Protein AF-A0A150U111-F1 (afdb_monomer)

Nearest PDB structures (foldseek):
  2n8i-assembly1_A  TM=6.909E-01  e=3.202E-01  synthetic construct
  2dba-assembly1_A  TM=5.974E-01  e=3.979E-01  Homo sapiens
  3j8c-assembly1_E  TM=7.045E-01  e=3.313E+00  Homo sapiens
  8tn1-assembly1_B  TM=4.523E-01  e=5.705E+00  synthetic construct

Structure (mmCIF, N/CA/C/O backbone):
data_AF-A0A150U111-F1
#
_entry.id   AF-A0A150U111-F1
#
loop_
_atom_site.group_PDB
_atom_site.id
_atom_site.type_symbol
_atom_site.label_atom_id
_atom_site.label_alt_id
_atom_site.label_comp_id
_atom_site.label_asym_id
_atom_site.label_entity_id
_atom_site.label_seq_id
_atom_site.pdbx_PDB_ins_code
_atom_site.Cartn_x
_atom_site.Cartn_y
_atom_site.Cartn_z
_atom_site.occupancy
_atom_site.B_iso_or_equiv
_atom_site.auth_seq_id
_atom_site.auth_comp_id
_atom_site.auth_asym_id
_atom_site.auth_atom_id
_atom_site.pdbx_PDB_model_num
ATOM 1 N N . MET A 1 1 ? 28.445 -17.978 17.373 1.00 40.94 1 MET A N 1
ATOM 2 C CA . MET A 1 1 ? 27.917 -16.729 17.958 1.00 40.94 1 MET A CA 1
ATOM 3 C C . MET A 1 1 ? 26.465 -16.642 17.528 1.00 40.94 1 MET A C 1
ATOM 5 O O . MET A 1 1 ? 26.205 -16.513 16.342 1.00 40.94 1 MET A O 1
ATOM 9 N N . THR A 1 2 ? 25.545 -16.949 18.435 1.00 42.31 2 THR A N 1
ATOM 10 C CA . THR A 1 2 ? 24.135 -17.231 18.142 1.00 42.31 2 THR A CA 1
ATOM 11 C C . THR A 1 2 ? 23.371 -15.967 17.745 1.00 42.31 2 THR A C 1
ATOM 13 O O . THR A 1 2 ? 23.351 -14.989 18.487 1.00 42.31 2 THR A O 1
ATOM 16 N N . ASP A 1 3 ? 22.707 -16.020 16.588 1.00 51.12 3 ASP A N 1
ATOM 17 C CA . ASP A 1 3 ? 21.806 -15.004 16.017 1.00 51.12 3 ASP A CA 1
ATOM 18 C C . ASP A 1 3 ? 20.456 -14.941 16.770 1.00 51.12 3 ASP A C 1
ATOM 20 O O . ASP A 1 3 ? 19.368 -15.041 16.210 1.00 51.12 3 ASP A O 1
ATOM 24 N N . GLN A 1 4 ? 20.520 -14.866 18.101 1.00 44.97 4 GLN A N 1
ATOM 25 C CA . GLN A 1 4 ? 19.350 -14.881 18.987 1.00 44.97 4 GLN A CA 1
ATOM 26 C C . GLN A 1 4 ? 18.890 -13.474 19.407 1.00 44.97 4 GLN A C 1
ATOM 28 O O . GLN A 1 4 ? 17.901 -13.344 20.121 1.00 44.97 4 GLN A O 1
ATOM 33 N N . GLY A 1 5 ? 19.560 -12.412 18.943 1.00 43.91 5 GLY A N 1
ATOM 34 C CA . GLY A 1 5 ? 19.287 -11.032 19.365 1.00 43.91 5 GLY A CA 1
ATOM 35 C C . GLY A 1 5 ? 18.125 -10.321 18.656 1.00 43.91 5 GLY A C 1
ATOM 36 O O . GLY A 1 5 ? 17.601 -9.351 19.196 1.00 43.91 5 GLY A O 1
ATOM 37 N N . SER A 1 6 ? 17.689 -10.780 17.477 1.00 53.12 6 SER A N 1
ATOM 38 C CA . SER A 1 6 ? 16.730 -10.024 16.640 1.00 53.12 6 SER A CA 1
ATOM 39 C C . SER A 1 6 ? 15.253 -10.372 16.855 1.00 53.12 6 SER A C 1
ATOM 41 O O . SER A 1 6 ? 14.387 -9.728 16.274 1.00 53.12 6 SER A O 1
ATOM 43 N N . ARG A 1 7 ? 14.930 -11.371 17.687 1.00 50.38 7 ARG A N 1
ATOM 44 C CA . ARG A 1 7 ? 13.539 -11.820 17.904 1.00 50.38 7 ARG A CA 1
ATOM 45 C C . ARG A 1 7 ? 12.802 -11.120 19.054 1.00 50.38 7 ARG A C 1
ATOM 47 O O . ARG A 1 7 ? 11.626 -11.393 19.246 1.00 50.38 7 ARG A O 1
ATOM 54 N N . ALA A 1 8 ? 13.465 -10.244 19.811 1.00 51.53 8 ALA A N 1
ATOM 55 C CA . ALA A 1 8 ? 12.974 -9.799 21.119 1.00 51.53 8 ALA A CA 1
ATOM 56 C C . ALA A 1 8 ? 12.334 -8.394 21.182 1.00 51.53 8 ALA A C 1
ATOM 58 O O . ALA A 1 8 ? 12.211 -7.870 22.283 1.00 51.53 8 ALA A O 1
ATOM 59 N N . LYS A 1 9 ? 11.955 -7.737 20.075 1.00 52.66 9 LYS A N 1
ATOM 60 C CA . LYS A 1 9 ? 11.354 -6.381 20.147 1.00 52.66 9 LYS A CA 1
ATOM 61 C C . LYS A 1 9 ? 10.356 -6.084 19.032 1.00 52.66 9 LYS A C 1
ATOM 63 O O . LYS A 1 9 ? 10.601 -5.198 18.223 1.00 52.66 9 LYS A O 1
ATOM 68 N N . LEU A 1 10 ? 9.272 -6.846 18.963 1.00 58.62 10 LEU A N 1
ATOM 69 C CA . LEU A 1 10 ? 8.146 -6.553 18.069 1.00 58.62 10 LEU A CA 1
ATOM 70 C C . LEU A 1 10 ? 6.835 -6.677 18.858 1.00 58.62 10 LEU A C 1
ATOM 72 O O . LEU A 1 10 ? 5.912 -7.375 18.447 1.00 58.62 10 LEU A O 1
ATOM 76 N N . ASP A 1 11 ? 6.801 -6.066 20.041 1.00 60.00 11 ASP A N 1
ATOM 77 C CA . ASP A 1 11 ? 5.727 -6.245 21.025 1.00 60.00 11 ASP A CA 1
ATOM 78 C C . ASP A 1 11 ? 4.552 -5.295 20.774 1.00 60.00 11 ASP A C 1
ATOM 80 O O . ASP A 1 11 ? 3.458 -5.490 21.308 1.00 60.00 11 ASP A O 1
ATOM 84 N N . ARG A 1 12 ? 4.757 -4.247 19.966 1.00 61.94 12 ARG A N 1
ATOM 85 C CA . ARG A 1 12 ? 3.712 -3.272 19.640 1.00 61.94 12 ARG A CA 1
ATOM 86 C C . ARG A 1 12 ? 3.165 -3.500 18.232 1.00 61.94 12 ARG A C 1
ATOM 88 O O . ARG A 1 12 ? 3.947 -3.780 17.316 1.00 61.94 12 ARG A O 1
ATOM 95 N N . PRO A 1 13 ? 1.844 -3.325 18.021 1.00 66.00 13 PRO A N 1
ATOM 96 C CA . PRO A 1 13 ? 1.254 -3.370 16.690 1.00 66.00 13 PRO A CA 1
ATOM 97 C C . PRO A 1 13 ? 2.043 -2.487 15.720 1.00 66.00 13 PRO A C 1
ATOM 99 O O . PRO A 1 13 ? 2.219 -1.292 15.951 1.00 66.00 13 PRO A O 1
ATOM 102 N N . GLY A 1 14 ? 2.556 -3.100 14.656 1.00 65.81 14 GLY A N 1
ATOM 103 C CA . GLY A 1 14 ? 3.242 -2.401 13.577 1.00 65.81 14 GLY A CA 1
ATOM 104 C C . GLY A 1 14 ? 4.762 -2.278 13.656 1.00 65.81 14 GLY A C 1
ATOM 105 O O . GLY A 1 14 ? 5.372 -1.838 12.680 1.00 65.81 14 GLY A O 1
ATOM 106 N N . GLU A 1 15 ? 5.404 -2.712 14.744 1.00 74.19 15 GLU A N 1
ATOM 107 C CA . GLU A 1 15 ? 6.874 -2.736 14.821 1.00 74.19 15 GLU A CA 1
ATOM 108 C C . GLU A 1 15 ? 7.484 -3.675 13.773 1.00 74.19 15 GLU A C 1
ATOM 110 O O . GLU A 1 15 ? 8.485 -3.325 13.149 1.00 74.19 15 GLU A O 1
ATOM 115 N N . PHE A 1 16 ? 6.855 -4.832 13.522 1.00 70.31 16 PHE A N 1
ATOM 116 C CA . PHE A 1 16 ? 7.359 -5.803 12.542 1.00 70.31 16 PHE A CA 1
ATOM 117 C C . PHE A 1 16 ? 7.330 -5.215 11.144 1.00 70.31 16 PHE A C 1
ATOM 119 O O . PHE A 1 16 ? 8.326 -5.236 10.426 1.00 70.31 16 PHE A O 1
ATOM 126 N N . SER A 1 17 ? 6.188 -4.644 10.782 1.00 65.50 17 SER A N 1
ATOM 127 C CA . SER A 1 17 ? 6.004 -4.068 9.469 1.00 65.50 17 SER A CA 1
ATOM 128 C C . SER A 1 17 ? 6.897 -2.840 9.287 1.00 65.50 17 SER A C 1
ATOM 130 O O . SER A 1 17 ? 7.469 -2.670 8.220 1.00 65.50 17 SER A O 1
ATOM 132 N N . ARG A 1 18 ? 7.118 -2.023 10.329 1.00 67.88 18 ARG A N 1
ATOM 133 C CA . ARG A 1 18 ? 8.083 -0.913 10.269 1.00 67.88 18 ARG A CA 1
ATOM 134 C C . ARG A 1 18 ? 9.507 -1.411 10.025 1.00 67.88 18 ARG A C 1
ATOM 136 O O . ARG A 1 18 ? 10.147 -0.945 9.088 1.00 67.88 18 ARG A O 1
ATOM 143 N N . TRP A 1 19 ? 9.975 -2.382 10.810 1.00 78.75 19 TRP A N 1
ATOM 144 C CA . TRP A 1 19 ? 11.291 -2.995 10.616 1.00 78.75 19 TRP A CA 1
ATOM 145 C C . TRP A 1 19 ? 11.435 -3.596 9.211 1.00 78.75 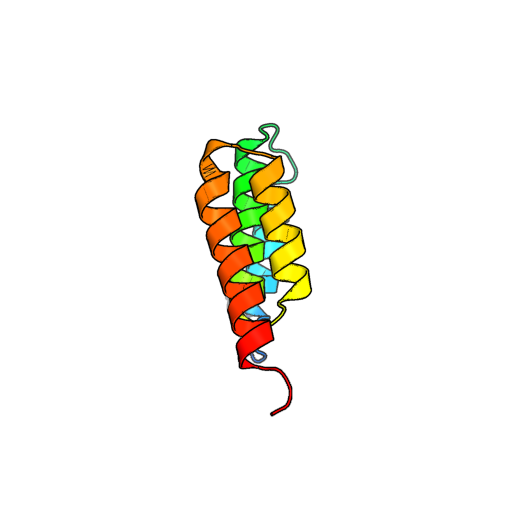19 TRP A C 1
ATOM 147 O O . TRP A 1 19 ? 12.447 -3.382 8.547 1.00 78.75 19 TRP A O 1
ATOM 157 N N . PHE A 1 20 ? 10.414 -4.311 8.732 1.00 70.31 20 PHE A N 1
ATOM 158 C CA . PHE A 1 20 ? 10.406 -4.922 7.405 1.00 70.31 20 PHE A CA 1
ATOM 159 C C . PHE A 1 20 ? 10.489 -3.861 6.299 1.00 70.31 20 PHE A C 1
ATOM 161 O O . PHE A 1 20 ? 11.333 -3.958 5.414 1.00 70.31 20 PHE A O 1
ATOM 168 N N . LEU A 1 21 ? 9.687 -2.798 6.387 1.00 64.06 21 LEU A N 1
ATOM 169 C CA . LEU A 1 21 ? 9.697 -1.695 5.424 1.00 64.06 21 LEU A CA 1
ATOM 170 C C . LEU A 1 21 ? 11.022 -0.922 5.415 1.00 64.06 21 LEU A C 1
ATOM 172 O O . LEU A 1 21 ? 11.481 -0.505 4.352 1.00 64.06 21 LEU A O 1
ATOM 176 N N . GLU A 1 22 ? 11.647 -0.727 6.577 1.00 68.06 22 GLU A N 1
ATOM 177 C CA . GLU A 1 22 ? 12.987 -0.138 6.685 1.00 68.06 22 GLU A CA 1
ATOM 178 C C . GLU A 1 22 ? 14.042 -1.026 6.009 1.00 68.06 22 GLU A C 1
ATOM 180 O O . GLU A 1 22 ? 14.936 -0.523 5.325 1.00 68.06 22 GLU A O 1
ATOM 185 N N . ARG A 1 23 ? 13.924 -2.353 6.138 1.00 69.00 23 ARG A N 1
ATOM 186 C CA . ARG A 1 23 ? 14.810 -3.311 5.459 1.00 69.00 23 ARG A CA 1
ATOM 187 C C . ARG A 1 23 ? 14.607 -3.307 3.944 1.00 69.00 23 ARG A C 1
ATOM 189 O O . ARG A 1 23 ? 15.594 -3.246 3.213 1.00 69.00 23 ARG A O 1
ATOM 196 N N . GLU A 1 24 ? 13.362 -3.277 3.481 1.00 61.75 24 GLU A N 1
ATOM 197 C CA . GLU A 1 24 ? 13.018 -3.173 2.057 1.00 61.75 24 GLU A CA 1
ATOM 198 C C . GLU A 1 24 ? 13.494 -1.846 1.436 1.00 61.75 24 GLU A C 1
ATOM 200 O O . GLU A 1 24 ? 13.971 -1.829 0.301 1.00 61.75 24 GLU A O 1
ATOM 205 N N . MET A 1 25 ? 13.452 -0.728 2.177 1.00 61.62 25 MET A N 1
ATOM 206 C CA . MET A 1 25 ? 14.038 0.547 1.729 1.00 61.62 25 MET A CA 1
ATOM 207 C C . MET A 1 25 ? 15.537 0.450 1.482 1.00 61.62 25 MET A C 1
ATOM 209 O O . MET A 1 25 ? 16.022 0.967 0.479 1.00 61.62 25 MET A O 1
ATOM 213 N N . LEU A 1 26 ? 16.270 -0.166 2.413 1.00 62.06 26 LEU A N 1
ATOM 214 C CA . LEU A 1 26 ? 17.717 -0.330 2.289 1.00 62.06 26 LEU A CA 1
ATOM 215 C C . LEU A 1 26 ? 18.059 -1.203 1.080 1.00 62.06 26 LEU A C 1
ATOM 217 O O . LEU A 1 26 ? 19.003 -0.893 0.361 1.00 62.06 26 LEU A O 1
ATOM 221 N N . ALA A 1 27 ? 17.258 -2.239 0.815 1.00 55.50 27 ALA A N 1
ATOM 222 C CA . ALA A 1 27 ? 17.382 -3.047 -0.394 1.00 55.50 27 ALA A CA 1
ATOM 223 C C . ALA A 1 27 ? 17.050 -2.247 -1.670 1.00 55.50 27 ALA A C 1
ATOM 225 O O . ALA A 1 27 ? 17.698 -2.422 -2.698 1.00 55.50 27 ALA A O 1
ATOM 226 N N . SER A 1 28 ? 16.085 -1.327 -1.596 1.00 53.28 28 SER A N 1
ATOM 227 C CA . SER A 1 28 ? 15.623 -0.511 -2.728 1.00 53.28 28 SER A CA 1
ATOM 228 C C . SER A 1 28 ? 16.486 0.731 -3.003 1.00 53.28 28 SER A C 1
ATOM 230 O O . SER A 1 28 ? 16.322 1.371 -4.048 1.00 53.28 28 SER A O 1
ATOM 232 N N .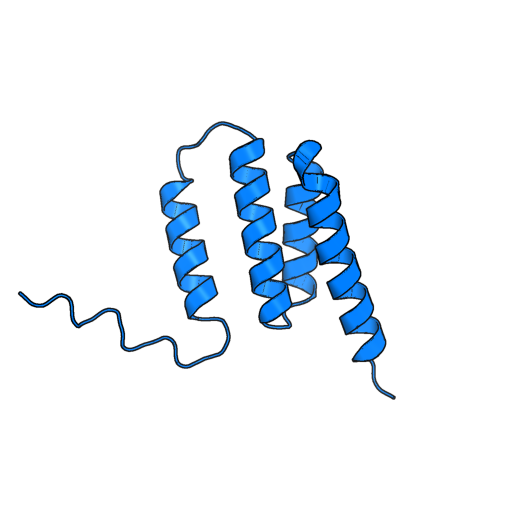 ALA A 1 29 ? 17.403 1.094 -2.097 1.00 52.81 29 ALA A N 1
ATOM 233 C CA . ALA A 1 29 ? 18.342 2.212 -2.220 1.00 52.81 29 ALA A CA 1
ATOM 234 C C . ALA A 1 29 ? 19.422 1.906 -3.279 1.00 52.81 29 ALA A C 1
ATOM 236 O O . ALA A 1 29 ? 20.582 1.645 -2.982 1.00 52.81 29 ALA A O 1
ATOM 237 N N . GLY A 1 30 ? 19.001 1.894 -4.541 1.00 53.91 30 GLY A N 1
ATOM 238 C CA . GLY A 1 30 ? 19.814 1.517 -5.698 1.00 53.91 30 GLY A CA 1
ATOM 239 C C . GLY A 1 30 ? 18.988 1.097 -6.917 1.00 53.91 30 GLY A C 1
ATOM 240 O O . GLY A 1 30 ? 19.529 0.994 -8.014 1.00 53.91 30 GLY A O 1
ATOM 241 N N . MET A 1 31 ? 17.676 0.890 -6.760 1.00 52.31 31 MET A N 1
ATOM 242 C CA . MET A 1 31 ? 16.811 0.417 -7.840 1.00 52.31 31 MET A CA 1
ATOM 243 C C . MET A 1 31 ? 16.237 1.588 -8.642 1.00 52.31 31 MET A C 1
ATOM 245 O O . MET A 1 31 ? 15.318 2.296 -8.220 1.00 52.31 31 MET A O 1
ATOM 249 N N . GLY A 1 32 ? 16.801 1.801 -9.828 1.00 62.44 32 GLY A N 1
ATOM 250 C CA . GLY A 1 32 ? 16.159 2.566 -10.886 1.00 62.44 32 GLY A CA 1
ATOM 251 C C . GLY A 1 32 ? 15.179 1.672 -11.630 1.00 62.44 32 GLY A C 1
ATOM 252 O O . GLY A 1 32 ? 15.627 0.917 -12.472 1.00 62.44 32 GLY A O 1
ATOM 253 N N . ILE A 1 33 ? 13.885 1.761 -11.305 1.00 69.50 33 ILE A N 1
ATOM 254 C CA . ILE A 1 33 ? 12.704 1.490 -12.150 1.00 69.50 33 ILE A CA 1
ATOM 255 C C . ILE A 1 33 ? 11.484 1.963 -11.334 1.00 69.50 33 ILE A C 1
ATOM 257 O O . ILE A 1 33 ? 11.324 1.609 -10.166 1.00 69.50 33 ILE A O 1
ATOM 261 N N . ALA A 1 34 ? 10.619 2.788 -11.932 1.00 77.56 34 ALA A N 1
ATOM 262 C CA . ALA A 1 34 ? 9.429 3.335 -11.269 1.00 77.56 34 ALA A CA 1
ATOM 263 C C . ALA A 1 34 ? 8.508 2.246 -10.678 1.00 77.56 34 ALA A C 1
ATOM 265 O O . ALA A 1 34 ? 7.937 2.457 -9.612 1.00 77.56 34 ALA A O 1
ATOM 266 N N . ALA A 1 35 ? 8.446 1.067 -11.309 1.00 84.38 35 ALA A N 1
ATOM 267 C CA . ALA A 1 35 ? 7.637 -0.070 -10.871 1.00 84.38 35 ALA A CA 1
ATOM 268 C C . ALA A 1 35 ? 8.083 -0.678 -9.525 1.00 84.38 35 ALA A C 1
ATOM 270 O O . ALA A 1 35 ? 7.237 -0.992 -8.691 1.00 84.38 35 ALA A O 1
ATOM 271 N N . ASP A 1 36 ? 9.390 -0.818 -9.266 1.00 85.81 36 ASP A N 1
ATOM 272 C CA . ASP A 1 36 ? 9.885 -1.331 -7.975 1.00 85.81 36 ASP A CA 1
ATOM 273 C C . ASP A 1 36 ? 9.547 -0.366 -6.838 1.00 85.81 36 ASP A C 1
ATOM 275 O O . ASP A 1 36 ? 9.042 -0.763 -5.787 1.00 85.81 36 ASP A O 1
ATOM 279 N N . ARG A 1 37 ? 9.736 0.934 -7.085 1.00 86.31 37 ARG A N 1
ATOM 280 C CA . ARG A 1 37 ? 9.367 1.977 -6.126 1.00 86.31 37 ARG A CA 1
ATOM 281 C C . ARG A 1 37 ? 7.859 1.997 -5.879 1.00 86.31 37 ARG A C 1
ATOM 283 O O . ARG A 1 37 ? 7.432 2.119 -4.735 1.00 86.31 37 ARG A O 1
ATOM 290 N N . ALA A 1 38 ? 7.058 1.846 -6.929 1.00 90.75 38 ALA A N 1
ATOM 291 C CA . ALA A 1 38 ? 5.610 1.778 -6.817 1.00 90.75 38 ALA A CA 1
ATOM 292 C C . ALA A 1 38 ? 5.169 0.574 -5.958 1.00 90.75 38 ALA A C 1
ATOM 294 O O . ALA A 1 38 ? 4.340 0.737 -5.061 1.00 90.75 38 ALA A O 1
ATOM 295 N N . ARG A 1 39 ? 5.782 -0.606 -6.148 1.00 91.19 39 ARG A N 1
ATOM 296 C CA . ARG A 1 39 ? 5.541 -1.796 -5.308 1.00 91.19 39 ARG A CA 1
ATOM 297 C C . ARG A 1 39 ? 5.906 -1.570 -3.843 1.00 91.19 39 ARG A C 1
ATOM 299 O O . ARG A 1 39 ? 5.138 -1.963 -2.967 1.00 91.19 39 ARG A O 1
ATOM 306 N N . LEU A 1 40 ? 7.027 -0.900 -3.572 1.00 91.75 40 LEU A N 1
ATOM 307 C CA . LEU A 1 40 ? 7.418 -0.538 -2.208 1.00 91.75 40 LEU A CA 1
ATOM 308 C C . LEU A 1 40 ? 6.359 0.354 -1.540 1.00 91.75 40 LEU A C 1
ATOM 310 O O . LEU A 1 40 ? 5.923 0.060 -0.427 1.00 91.75 40 LEU A O 1
ATOM 314 N N . HIS A 1 41 ? 5.914 1.414 -2.223 1.00 92.19 41 HIS A N 1
ATOM 315 C CA . HIS A 1 41 ? 4.848 2.291 -1.727 1.00 92.19 41 HIS A CA 1
ATOM 316 C C . HIS A 1 41 ? 3.538 1.520 -1.487 1.00 92.19 41 HIS A C 1
ATOM 318 O O . HIS A 1 41 ? 2.887 1.709 -0.462 1.00 92.19 41 HIS A O 1
ATOM 324 N N . LEU A 1 42 ? 3.173 0.580 -2.366 1.00 95.31 42 LEU A N 1
ATOM 325 C CA . LEU A 1 42 ? 1.982 -0.250 -2.170 1.00 95.31 42 LEU A CA 1
ATOM 326 C C . LEU A 1 42 ? 2.101 -1.140 -0.919 1.00 95.31 42 LEU A C 1
ATOM 328 O O . LEU A 1 42 ? 1.167 -1.201 -0.119 1.00 95.31 42 LEU A O 1
ATOM 332 N N . GLY A 1 43 ? 3.254 -1.780 -0.705 1.00 94.50 43 GLY A N 1
ATOM 333 C CA . GLY A 1 43 ? 3.506 -2.598 0.488 1.00 94.50 43 GLY A CA 1
ATOM 334 C C . GLY A 1 43 ? 3.424 -1.800 1.795 1.00 94.50 43 GLY A C 1
ATOM 335 O O . GLY A 1 43 ? 2.880 -2.279 2.795 1.00 94.50 43 GLY A O 1
ATOM 336 N N . ARG A 1 44 ? 3.889 -0.545 1.779 1.00 93.50 44 ARG A N 1
ATOM 337 C CA . ARG A 1 44 ? 3.736 0.390 2.906 1.00 93.50 44 ARG A CA 1
ATOM 338 C C . ARG A 1 44 ? 2.292 0.763 3.166 1.00 93.50 44 ARG A C 1
ATOM 340 O O . ARG A 1 44 ? 1.873 0.772 4.320 1.00 93.50 44 ARG A O 1
ATOM 347 N N . ALA A 1 45 ? 1.540 1.049 2.108 1.00 95.81 45 ALA A N 1
ATOM 348 C CA . ALA A 1 45 ? 0.134 1.394 2.223 1.00 95.81 45 ALA A CA 1
ATOM 349 C C . ALA A 1 45 ? -0.648 0.276 2.929 1.00 95.81 45 ALA A C 1
ATOM 351 O O . ALA A 1 45 ? -1.312 0.521 3.931 1.00 95.81 45 ALA A O 1
ATOM 352 N N . VAL A 1 46 ? -0.481 -0.975 2.486 1.00 96.31 46 VAL A N 1
ATOM 353 C CA . VAL A 1 46 ? -1.109 -2.146 3.128 1.00 96.31 46 VAL A CA 1
ATOM 354 C C . VAL A 1 46 ? -0.708 -2.257 4.600 1.00 96.31 46 VAL A C 1
ATOM 356 O O . VAL A 1 46 ? -1.565 -2.397 5.470 1.00 96.31 46 VAL A O 1
ATOM 359 N N . THR A 1 47 ? 0.582 -2.113 4.892 1.00 94.50 47 THR A N 1
ATOM 360 C CA . THR A 1 47 ? 1.099 -2.143 6.263 1.00 94.50 47 THR A CA 1
ATOM 361 C C . THR A 1 47 ? 0.444 -1.085 7.160 1.00 94.50 47 THR A C 1
ATOM 363 O O . THR A 1 47 ? 0.008 -1.384 8.272 1.00 94.50 47 THR A O 1
ATOM 366 N N . PHE A 1 48 ? 0.377 0.167 6.705 1.00 92.81 48 PHE A N 1
ATOM 367 C CA . PHE A 1 48 ? -0.220 1.246 7.488 1.00 92.81 48 PHE A CA 1
ATOM 368 C C 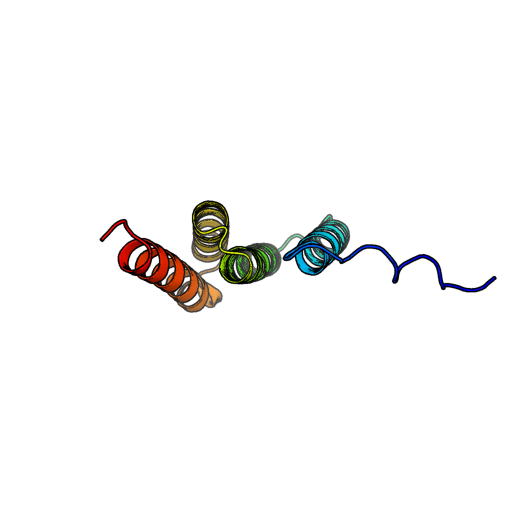. PHE A 1 48 ? -1.727 1.055 7.660 1.00 92.81 48 PHE A C 1
ATOM 370 O O . PHE A 1 48 ? -2.256 1.319 8.742 1.00 92.81 48 PHE A O 1
ATOM 377 N N . LEU A 1 49 ? -2.415 0.521 6.645 1.00 92.81 49 LEU A N 1
ATOM 378 C CA . LEU A 1 49 ? -3.819 0.139 6.757 1.00 92.81 49 LEU A CA 1
ATOM 379 C C . LEU A 1 49 ? -4.026 -0.895 7.873 1.00 92.81 49 LEU A C 1
ATOM 381 O O . LEU A 1 49 ? -4.925 -0.721 8.697 1.00 92.81 49 LEU A O 1
ATOM 385 N N . GLU A 1 50 ? -3.209 -1.947 7.935 1.00 92.06 50 GLU A N 1
ATOM 386 C CA . GLU A 1 50 ? -3.281 -2.981 8.980 1.00 92.06 50 GLU A CA 1
ATOM 387 C C . GLU A 1 50 ? -3.076 -2.414 10.391 1.00 92.06 50 GLU A C 1
ATOM 389 O O . GLU A 1 50 ? -3.725 -2.862 11.334 1.00 92.06 50 GLU A O 1
ATOM 394 N N . GLN A 1 51 ? -2.244 -1.381 10.528 1.00 90.31 51 GLN A N 1
ATOM 395 C CA . GLN A 1 51 ? -1.970 -0.694 11.796 1.00 90.31 51 GLN A CA 1
ATOM 396 C C . GLN A 1 51 ? -3.020 0.363 12.173 1.00 90.31 51 GLN A C 1
ATOM 398 O O . GLN A 1 51 ? -2.912 0.984 13.228 1.00 90.31 51 GLN A O 1
ATOM 403 N N . GLY A 1 52 ? -4.020 0.612 11.320 1.00 90.81 52 GLY A N 1
ATOM 404 C CA . GLY A 1 52 ? -5.002 1.682 11.527 1.00 90.81 52 GLY A CA 1
ATOM 405 C C . GLY A 1 52 ? -4.456 3.093 11.269 1.00 90.81 52 GLY A C 1
ATOM 406 O O . GLY A 1 52 ? -5.128 4.077 11.567 1.00 90.81 52 GLY A O 1
ATOM 407 N N . MET A 1 53 ? -3.266 3.211 10.678 1.00 93.00 53 MET A N 1
ATOM 408 C CA . MET A 1 53 ? -2.639 4.477 10.287 1.00 93.00 53 MET A CA 1
ATOM 409 C C . MET A 1 53 ? -3.196 4.936 8.933 1.00 93.00 53 MET A C 1
ATOM 411 O O . MET A 1 53 ? -2.553 4.837 7.886 1.00 93.00 53 MET A O 1
ATOM 415 N N . LEU A 1 54 ? -4.461 5.364 8.932 1.00 90.38 54 LEU A N 1
ATOM 416 C CA . LEU A 1 54 ? -5.225 5.568 7.696 1.00 90.38 54 LEU A CA 1
ATOM 417 C C . LEU A 1 54 ? -4.659 6.688 6.808 1.00 90.38 54 LEU A C 1
ATOM 419 O O . LEU A 1 54 ? -4.675 6.556 5.585 1.00 90.38 54 LEU A O 1
ATOM 423 N N . ARG A 1 55 ? -4.126 7.766 7.398 1.00 91.12 55 ARG A N 1
ATOM 424 C CA . ARG A 1 55 ? -3.569 8.907 6.647 1.00 91.12 55 ARG A CA 1
ATOM 425 C C . ARG A 1 55 ? -2.271 8.538 5.935 1.00 91.12 55 ARG A C 1
ATOM 427 O O . ARG A 1 55 ? -2.102 8.844 4.758 1.00 91.12 55 ARG A O 1
ATOM 434 N N . GLU A 1 56 ? -1.377 7.855 6.634 1.00 93.81 56 GLU A N 1
ATOM 435 C CA . GLU A 1 56 ? -0.104 7.372 6.109 1.00 93.81 56 GLU A CA 1
ATOM 436 C C . GLU A 1 56 ? -0.333 6.314 5.029 1.00 93.81 56 GLU A C 1
ATOM 438 O O . GLU A 1 56 ? 0.279 6.371 3.963 1.00 93.81 56 GLU A O 1
ATOM 443 N N . SER A 1 57 ? -1.292 5.413 5.255 1.00 95.81 57 SER A N 1
ATOM 444 C CA . SER A 1 57 ? -1.726 4.443 4.251 1.00 95.81 57 SER A CA 1
ATOM 445 C C . SER A 1 57 ? -2.206 5.116 2.961 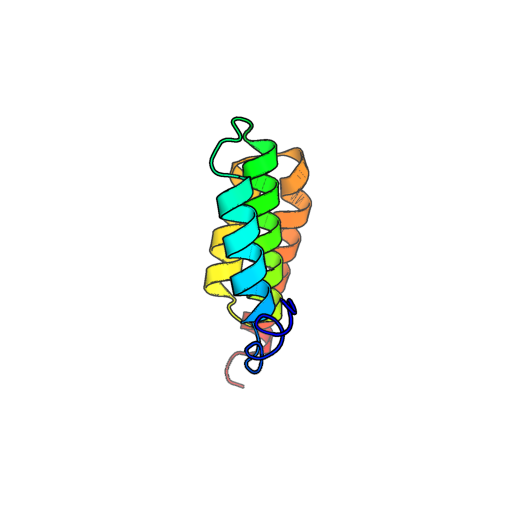1.00 95.81 57 SER A C 1
ATOM 447 O O . SER A 1 57 ? -1.789 4.730 1.869 1.00 95.81 57 SER A O 1
ATOM 449 N N . LEU A 1 58 ? -3.038 6.160 3.067 1.00 93.31 58 LEU A N 1
ATOM 450 C CA . LEU A 1 58 ? -3.522 6.918 1.908 1.00 93.31 58 LEU A CA 1
ATOM 451 C C . LEU A 1 58 ? -2.388 7.607 1.135 1.00 93.31 58 LEU A C 1
ATOM 453 O O . LEU A 1 58 ? -2.393 7.593 -0.097 1.00 93.31 58 LEU A O 1
ATOM 457 N N . ALA A 1 59 ? -1.415 8.193 1.835 1.00 94.00 59 ALA A N 1
ATOM 458 C CA . ALA A 1 59 ? -0.286 8.877 1.203 1.00 94.00 59 ALA A CA 1
ATOM 459 C C . ALA A 1 59 ? 0.597 7.911 0.390 1.00 94.00 59 ALA A C 1
ATOM 461 O O . ALA A 1 59 ? 0.996 8.208 -0.742 1.00 94.00 59 ALA A O 1
ATOM 462 N N . GLU A 1 60 ? 0.861 6.731 0.946 1.00 96.12 60 GLU A N 1
ATOM 463 C CA . GLU A 1 60 ? 1.640 5.677 0.295 1.00 96.12 60 GLU A CA 1
ATOM 464 C C . GLU A 1 60 ? 0.876 5.052 -0.883 1.00 96.12 60 GLU A C 1
ATOM 466 O O . GLU A 1 60 ? 1.430 4.907 -1.974 1.00 96.12 60 GLU A O 1
ATOM 471 N N . ALA A 1 61 ? -0.428 4.791 -0.727 1.00 93.88 61 ALA A N 1
ATOM 472 C CA . ALA A 1 61 ? -1.281 4.316 -1.816 1.00 93.88 61 ALA A CA 1
ATOM 473 C C . ALA A 1 61 ? -1.305 5.305 -2.993 1.00 93.88 61 ALA A C 1
ATOM 475 O O . ALA A 1 61 ? -1.163 4.910 -4.150 1.00 93.88 61 ALA A O 1
ATOM 476 N N . ASN A 1 62 ? -1.421 6.607 -2.721 1.00 89.19 62 ASN A N 1
ATOM 477 C CA . ASN A 1 62 ? -1.397 7.625 -3.770 1.00 89.19 62 ASN A CA 1
ATOM 478 C C . ASN A 1 62 ? -0.052 7.645 -4.521 1.00 89.19 62 ASN A C 1
ATOM 480 O O . ASN A 1 62 ? -0.020 7.735 -5.748 1.00 89.19 62 ASN A O 1
ATOM 484 N N . SER A 1 63 ? 1.058 7.492 -3.792 1.00 92.12 63 SER A N 1
ATOM 485 C CA . SER A 1 63 ? 2.401 7.419 -4.381 1.00 92.12 63 SER A CA 1
ATOM 486 C C . SER A 1 63 ? 2.558 6.189 -5.284 1.00 92.12 63 SER A C 1
ATOM 488 O O . SER A 1 63 ? 3.045 6.311 -6.407 1.00 92.12 63 SER A O 1
ATOM 490 N N . ALA A 1 64 ? 2.076 5.021 -4.847 1.00 94.12 64 ALA A N 1
ATOM 491 C CA . ALA A 1 64 ? 2.063 3.796 -5.648 1.00 94.12 64 ALA A CA 1
ATOM 492 C C . ALA A 1 64 ? 1.238 3.952 -6.939 1.00 94.12 64 ALA A C 1
ATOM 494 O O . ALA A 1 64 ? 1.725 3.655 -8.029 1.00 94.12 64 ALA A O 1
ATOM 495 N N . ALA A 1 65 ? 0.021 4.493 -6.824 1.00 89.00 65 ALA A N 1
ATOM 496 C CA . ALA A 1 65 ? -0.872 4.738 -7.955 1.00 89.00 65 ALA A CA 1
ATOM 497 C C . ALA A 1 65 ? -0.281 5.713 -8.986 1.00 89.00 65 ALA A C 1
ATOM 499 O O . ALA A 1 65 ? -0.517 5.566 -10.190 1.00 89.00 65 ALA A O 1
ATOM 500 N N . TYR A 1 66 ? 0.457 6.724 -8.521 1.00 88.25 66 TYR A N 1
ATOM 501 C CA . TYR A 1 66 ? 1.108 7.708 -9.379 1.00 88.25 66 TYR A CA 1
ATOM 502 C C . TYR A 1 66 ? 2.296 7.119 -10.148 1.00 88.25 66 TYR A C 1
ATOM 504 O O . TYR A 1 66 ? 2.453 7.409 -11.331 1.00 88.25 66 TYR A O 1
ATOM 512 N N . LEU A 1 67 ? 3.114 6.297 -9.487 1.00 88.25 67 LEU A N 1
ATOM 513 C CA . LEU A 1 67 ? 4.391 5.825 -10.026 1.00 88.25 67 LEU A CA 1
ATOM 514 C C . LEU A 1 67 ? 4.264 4.703 -11.061 1.00 88.25 67 LEU A C 1
ATOM 516 O O . LEU A 1 67 ? 5.097 4.637 -11.964 1.00 88.25 67 LEU A O 1
ATOM 520 N N . ASP A 1 68 ? 3.261 3.830 -10.946 1.00 87.94 68 ASP A N 1
ATOM 521 C CA . ASP A 1 68 ? 3.061 2.735 -11.898 1.00 87.94 68 ASP A CA 1
ATOM 522 C C . ASP A 1 68 ? 1.570 2.467 -12.146 1.00 87.94 68 ASP A C 1
ATOM 524 O O . ASP A 1 68 ? 0.795 2.130 -11.248 1.00 87.94 68 ASP A O 1
ATOM 528 N N . 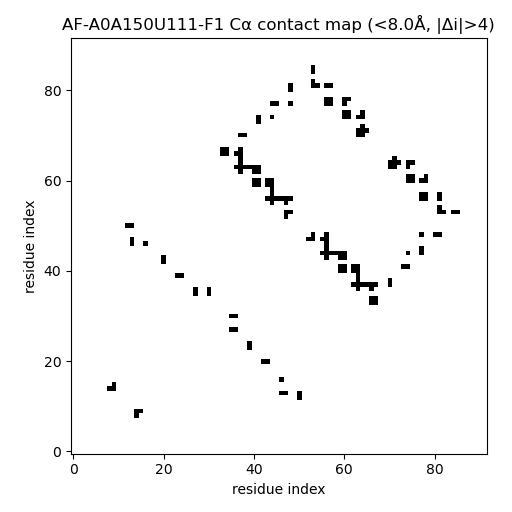HIS A 1 69 ? 1.165 2.611 -13.408 1.00 84.12 69 HIS A N 1
ATOM 529 C CA . HIS A 1 69 ? -0.206 2.372 -13.845 1.00 84.12 69 HIS A CA 1
ATOM 530 C C . HIS A 1 69 ? -0.639 0.913 -13.690 1.00 84.12 69 HIS A C 1
ATOM 532 O O . HIS A 1 69 ? -1.831 0.676 -13.499 1.00 84.12 69 HIS A O 1
ATOM 538 N N . ALA A 1 70 ? 0.292 -0.045 -13.746 1.00 89.75 70 ALA A N 1
ATOM 539 C CA . ALA A 1 70 ? -0.026 -1.462 -13.624 1.00 89.75 70 ALA A CA 1
ATOM 540 C C . ALA A 1 70 ? -0.554 -1.824 -12.228 1.00 89.75 70 ALA A C 1
ATOM 542 O O . ALA A 1 70 ? -1.423 -2.680 -12.131 1.00 89.75 70 ALA A O 1
ATOM 543 N N . ILE A 1 71 ? -0.080 -1.143 -11.176 1.00 90.94 71 ILE A N 1
ATOM 544 C CA . ILE A 1 71 ? -0.480 -1.404 -9.778 1.00 90.94 71 ILE A CA 1
ATOM 545 C C . ILE A 1 71 ? -1.487 -0.384 -9.226 1.00 90.94 71 ILE A C 1
ATOM 547 O O . ILE A 1 71 ? -1.855 -0.398 -8.046 1.00 90.94 71 ILE A O 1
ATOM 551 N N . ARG A 1 72 ? -1.888 0.580 -10.060 1.00 87.25 72 ARG A N 1
ATOM 552 C CA . ARG A 1 72 ? -2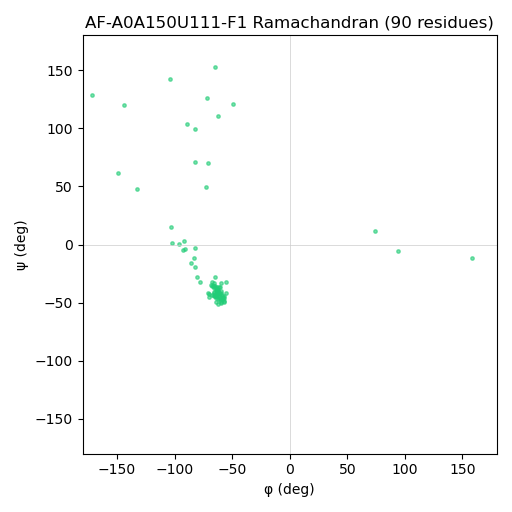.847 1.622 -9.689 1.00 87.25 72 ARG A CA 1
ATOM 553 C C . ARG A 1 72 ? -4.174 1.046 -9.173 1.00 87.25 72 ARG A C 1
ATOM 555 O O . ARG A 1 72 ? -4.677 1.606 -8.198 1.00 87.25 72 ARG A O 1
ATOM 562 N N . PRO A 1 73 ? -4.760 -0.020 -9.756 1.00 92.56 73 PRO A N 1
ATOM 563 C CA . PRO A 1 73 ? -5.992 -0.607 -9.228 1.00 92.56 73 PRO A CA 1
ATOM 564 C C . PRO A 1 73 ? -5.865 -1.065 -7.767 1.00 92.56 73 PRO A C 1
ATOM 566 O O . PRO A 1 73 ? -6.721 -0.741 -6.944 1.00 92.56 73 PRO A O 1
ATOM 569 N N . GLU A 1 74 ? -4.780 -1.754 -7.422 1.00 97.38 74 GLU A N 1
ATOM 570 C CA . GLU A 1 74 ? -4.491 -2.262 -6.081 1.00 97.38 74 GLU A CA 1
ATOM 571 C C . GLU A 1 74 ? -4.291 -1.117 -5.087 1.00 97.38 74 GLU A C 1
ATOM 573 O O . GLU A 1 74 ? -4.870 -1.118 -4.000 1.00 97.38 74 GLU A O 1
ATOM 578 N N . ALA A 1 75 ? -3.541 -0.091 -5.485 1.00 93.69 75 ALA A N 1
ATOM 579 C CA . ALA A 1 75 ? -3.349 1.105 -4.677 1.00 93.69 75 ALA A CA 1
ATOM 580 C C . ALA A 1 75 ? -4.675 1.836 -4.386 1.00 93.69 75 ALA A C 1
ATOM 582 O O . ALA A 1 75 ? -4.937 2.238 -3.250 1.00 93.69 75 ALA A O 1
ATOM 583 N N . LEU A 1 76 ? -5.558 1.961 -5.383 1.00 90.12 76 LEU A N 1
ATOM 584 C CA . LEU A 1 76 ? -6.877 2.575 -5.203 1.00 90.12 76 LEU A CA 1
ATOM 585 C C . LEU A 1 76 ? -7.802 1.739 -4.306 1.00 90.12 76 LEU A C 1
ATOM 587 O O . LEU A 1 76 ? -8.608 2.309 -3.566 1.00 90.12 76 LEU A O 1
ATOM 591 N N . LEU A 1 77 ? -7.684 0.408 -4.324 1.00 97.56 77 LEU A N 1
ATOM 592 C CA . LEU A 1 77 ? -8.410 -0.463 -3.396 1.00 97.56 77 LEU A CA 1
ATOM 593 C C . LEU A 1 77 ? -7.979 -0.220 -1.946 1.00 97.56 77 LEU A C 1
ATOM 595 O O . LEU A 1 77 ? -8.846 -0.047 -1.088 1.00 97.56 77 LEU A O 1
ATOM 599 N N . VAL A 1 78 ? -6.671 -0.130 -1.681 1.00 97.12 78 VAL A N 1
ATOM 600 C CA . VAL A 1 78 ? -6.149 0.210 -0.345 1.00 97.12 78 VAL A CA 1
ATOM 601 C C . VAL A 1 78 ? -6.670 1.578 0.102 1.00 97.12 78 VAL A C 1
ATOM 603 O O . VAL A 1 78 ? -7.208 1.699 1.203 1.00 97.12 78 VAL A O 1
ATOM 606 N N . ALA A 1 79 ? -6.622 2.588 -0.772 1.00 90.06 79 ALA A N 1
ATOM 607 C CA . ALA A 1 79 ? -7.157 3.915 -0.470 1.00 90.06 79 ALA A CA 1
ATOM 608 C C . ALA A 1 79 ? -8.662 3.886 -0.138 1.00 90.06 79 ALA A C 1
ATOM 610 O O . ALA A 1 79 ? -9.108 4.510 0.827 1.00 90.06 79 ALA A O 1
ATOM 611 N N . ARG A 1 80 ? -9.457 3.108 -0.885 1.00 93.25 80 ARG A N 1
ATOM 612 C CA . ARG A 1 80 ? -10.891 2.936 -0.613 1.00 93.25 80 ARG A CA 1
ATOM 613 C C . ARG A 1 80 ? -11.144 2.259 0.733 1.00 93.25 80 ARG A C 1
ATOM 615 O O . ARG A 1 80 ? -12.064 2.662 1.440 1.00 93.25 80 ARG A O 1
ATOM 622 N N . MET A 1 81 ? -10.338 1.264 1.106 1.00 95.31 81 MET A N 1
ATOM 623 C CA . MET A 1 81 ? -10.429 0.621 2.422 1.00 95.31 81 MET A CA 1
ATOM 624 C C . MET A 1 81 ? -10.119 1.601 3.558 1.00 95.31 81 MET A C 1
ATOM 626 O O . MET A 1 81 ? -10.812 1.569 4.574 1.00 95.31 81 MET A O 1
ATOM 630 N N . CYS A 1 82 ? -9.142 2.499 3.384 1.00 90.56 82 CYS A N 1
ATOM 631 C CA . CYS A 1 82 ? -8.869 3.561 4.356 1.00 90.56 82 CYS A CA 1
ATOM 632 C C . CYS A 1 82 ? -10.083 4.472 4.555 1.00 90.56 82 CYS A C 1
ATOM 634 O O . CYS A 1 82 ? -10.506 4.665 5.691 1.00 90.56 82 CYS A O 1
ATOM 636 N N . ILE A 1 83 ? -10.674 4.963 3.459 1.00 85.94 83 ILE A N 1
ATOM 637 C CA . ILE A 1 83 ? -11.853 5.843 3.498 1.00 85.94 83 ILE A CA 1
ATOM 638 C C . ILE A 1 83 ? -13.031 5.138 4.176 1.00 85.94 83 ILE A C 1
ATOM 640 O O . ILE A 1 83 ? -13.681 5.709 5.043 1.00 85.94 83 ILE A O 1
ATOM 644 N N . LEU A 1 84 ? -13.301 3.878 3.824 1.00 90.00 84 LEU A N 1
ATOM 645 C CA . LEU A 1 84 ? -14.385 3.119 4.449 1.00 90.00 84 LEU A CA 1
ATOM 646 C C . LEU A 1 84 ? -14.157 2.928 5.953 1.00 90.00 84 LEU A C 1
ATOM 648 O O . LEU A 1 84 ? -15.097 3.086 6.725 1.00 90.00 84 LEU A O 1
ATOM 652 N N . ARG A 1 85 ? -12.926 2.625 6.385 1.00 89.06 85 ARG A N 1
ATOM 653 C CA . ARG A 1 85 ? -12.602 2.512 7.815 1.00 89.06 85 ARG A CA 1
ATOM 654 C C . ARG A 1 85 ? -12.732 3.844 8.550 1.00 89.06 85 ARG A C 1
ATOM 656 O O . ARG A 1 85 ? -13.204 3.841 9.680 1.00 89.06 85 ARG A O 1
ATOM 663 N N . GLU A 1 86 ? -12.363 4.959 7.923 1.00 83.88 86 GLU A N 1
ATOM 664 C CA . GLU A 1 86 ? -12.559 6.299 8.490 1.00 83.88 86 GLU A CA 1
ATOM 665 C C . GLU A 1 86 ? -14.049 6.623 8.664 1.00 83.88 86 GLU A C 1
ATOM 667 O O . GLU A 1 86 ? -14.460 7.084 9.725 1.00 83.88 86 GLU A O 1
ATOM 672 N N . LEU A 1 87 ? -14.874 6.309 7.659 1.00 82.44 87 LEU A N 1
ATOM 673 C CA . LEU A 1 87 ? -16.320 6.541 7.700 1.00 82.44 87 LEU A CA 1
ATOM 674 C C . LEU A 1 87 ? -17.046 5.637 8.708 1.00 82.44 87 LEU A C 1
ATOM 676 O O . LEU A 1 87 ? -18.014 6.072 9.322 1.00 82.44 87 LEU A O 1
ATOM 680 N N . VAL A 1 88 ? -16.594 4.392 8.886 1.00 81.81 88 VAL A N 1
ATOM 681 C CA . VAL A 1 88 ? -17.174 3.441 9.855 1.00 81.81 88 VAL A CA 1
ATOM 682 C C . VAL A 1 88 ? -16.674 3.698 11.284 1.00 81.81 88 VAL A C 1
ATOM 684 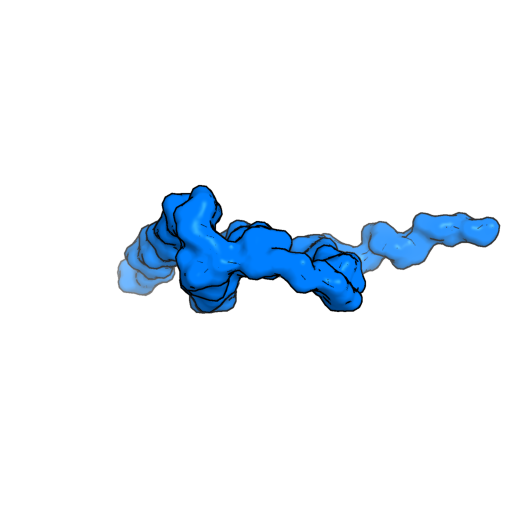O O . VAL A 1 88 ? -17.387 3.400 12.236 1.00 81.81 88 VAL A O 1
ATOM 687 N N . GLY A 1 89 ? -15.468 4.250 11.447 1.00 63.97 89 GLY A N 1
ATOM 688 C CA . GLY A 1 89 ? -14.868 4.594 12.742 1.00 63.97 89 GLY A CA 1
ATOM 689 C C . GLY A 1 89 ? -15.130 6.028 13.224 1.00 63.97 89 GLY A C 1
ATOM 690 O O . GLY A 1 89 ? -14.580 6.419 14.253 1.00 63.97 89 GLY A O 1
ATOM 691 N N . GLY A 1 90 ? -15.919 6.821 12.491 1.00 50.06 90 GLY A N 1
ATOM 692 C CA . GLY A 1 90 ? -16.326 8.166 12.906 1.00 50.06 90 GLY A CA 1
ATOM 693 C C . GLY A 1 90 ? -17.216 8.138 14.159 1.00 50.06 90 GLY A C 1
ATOM 694 O O . GLY A 1 90 ? -17.890 7.135 14.394 1.00 50.06 90 GLY A O 1
ATOM 695 N N . PRO A 1 91 ? -17.223 9.206 14.982 1.00 46.28 91 PRO A N 1
ATOM 696 C CA . PRO A 1 91 ? -18.006 9.240 16.212 1.00 46.28 91 PRO A CA 1
ATOM 697 C C . PRO A 1 91 ? -19.497 9.121 15.875 1.00 46.28 91 PRO A C 1
ATOM 699 O O . PRO A 1 91 ? -20.069 10.022 15.260 1.00 46.28 91 PRO A O 1
ATOM 702 N N . GLY A 1 92 ? -20.090 7.984 16.241 1.00 43.50 92 GLY A N 1
ATOM 703 C CA . GLY A 1 92 ? -21.533 7.850 16.434 1.00 43.50 92 GLY A CA 1
ATOM 704 C C . GLY A 1 92 ? -21.973 8.500 17.735 1.00 43.50 92 GLY A C 1
ATOM 705 O O . GLY A 1 92 ? -21.137 8.580 18.666 1.00 43.50 92 GLY A O 1
#

Foldseek 3Di:
DDPPPPPPPPPDQLPVLVVVLVVLVVVCVPDPDLQSQLVSLLSQLVSCVSSLVLVSSLVSLVSSLVSDVVCVVSSVVSNVSSVVCCVVPPDD

Radius of gyration: 15.27 Å; Cα contacts (8 Å, |Δi|>4): 92; chains: 1; bounding box: 50×26×35 Å

Mean predicted aligned error: 9.9 Å

pLDDT: mean 77.85, std 17.39, rang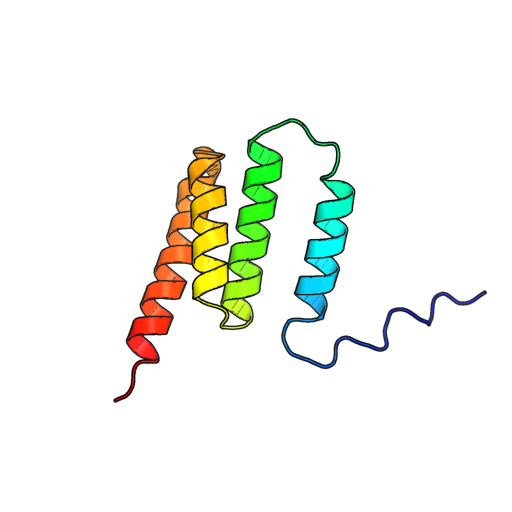e [40.94, 97.56]

Sequence (92 aa):
MTDQGSRAKLDRPGEFSRWFLEREMLASAGMGIAADRARLHLGRAVTFLEQGMLRESLAEANSAAYLDHAIRPEALLVARMCILRELVGGPG

Organism: Sorangium cellulosum (NCBI:txid56)

Secondary structure (DSSP, 8-state):
----STTS---STTHHHHHHHHHHHHHHTT---HHHHHHHHHHHHHHHHHTT-HHHHHHHHHHHHHH-GGGHHHHHHHHHHHHHHHHHSS--

Solvent-accessible surface area (backbone atoms only — not comparable to full-atom values): 5135 Å² total; per-residue (Å²): 135,81,91,71,76,82,81,79,79,60,87,51,92,52,44,57,55,50,56,49,50,54,51,51,48,62,70,46,71,77,64,89,50,54,56,62,56,14,51,52,26,34,56,47,12,54,49,25,48,76,61,66,39,4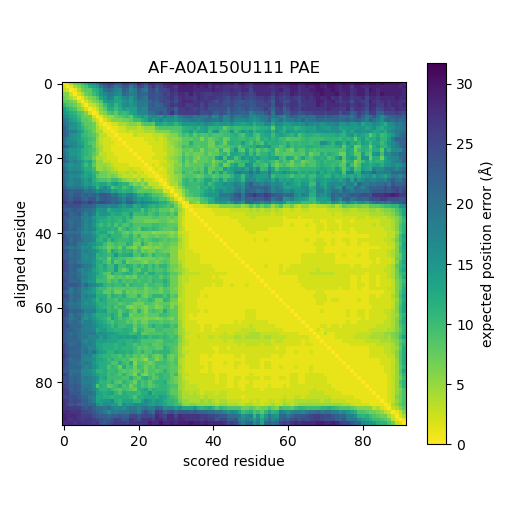0,68,62,12,38,56,24,11,51,51,10,32,69,49,21,75,88,50,22,67,61,16,52,50,54,35,50,52,36,53,52,51,52,68,72,68,48,91,126